Protein AF-A0A7D5E2P2-F1 (afdb_monomer_lite)

Secondary structure (DSSP, 8-state):
---EEEPPHHHHHHSS-TTEEEEEEETTT--EEEEEESTTSGGGGT-S-SEEEE-S--TTS-SEEEESSHHHHHHHHHHHH-

Radius of gyration: 12.11 Å; chains: 1; bounding box: 26×26×29 Å

pLDDT: mean 87.06, std 9.37, range [54.09, 95.75]

Foldseek 3Di:
DQQKDKDDPCCCCVPPNPFWDTKIARPPPRWIWTKGFCPPDPCVVVDPAGIKIAGPQDPVRDGMDGHNDPVVSVVVSVVVRD

Sequence (82 aa):
MSNWKMLSTAVLNGAEYTNAKKGWRREDTGEEVIIYRVEGTGMEELTEKEWAVQHPEDENGEHTHFFNEFGNAEDFAERFVH

Structure (mmCIF, N/CA/C/O backbone):
data_AF-A0A7D5E2P2-F1
#
_entry.id   AF-A0A7D5E2P2-F1
#
loop_
_atom_site.group_PDB
_atom_site.id
_atom_site.type_symbol
_atom_site.label_atom_id
_atom_site.label_alt_id
_atom_site.label_comp_id
_atom_site.label_asym_id
_atom_site.label_entity_id
_atom_site.label_seq_id
_atom_site.pdbx_PDB_ins_code
_atom_site.Cartn_x
_atom_site.Cartn_y
_atom_site.Cartn_z
_atom_site.occupancy
_atom_site.B_iso_or_equiv
_atom_site.auth_seq_id
_atom_site.auth_comp_id
_atom_site.auth_asym_id
_atom_site.auth_atom_id
_atom_site.pdbx_PDB_model_num
ATOM 1 N N . MET A 1 1 ? -0.932 -11.192 -17.751 1.00 54.09 1 MET A N 1
ATOM 2 C CA . MET A 1 1 ? 0.122 -11.466 -16.756 1.00 54.09 1 MET A CA 1
ATOM 3 C C . MET A 1 1 ? 0.385 -10.139 -16.094 1.00 54.09 1 MET A C 1
ATOM 5 O O . MET A 1 1 ? 0.769 -9.216 -16.798 1.00 54.09 1 MET A O 1
ATOM 9 N N . SER A 1 2 ? 0.036 -9.998 -14.824 1.00 65.25 2 SER A N 1
ATOM 10 C CA . SER A 1 2 ? 0.142 -8.721 -14.125 1.00 65.25 2 SER A CA 1
ATOM 11 C C . SER A 1 2 ? 1.630 -8.445 -13.874 1.00 65.25 2 SER A C 1
ATOM 13 O O . SER A 1 2 ? 2.327 -9.289 -13.315 1.00 65.25 2 SER A O 1
ATOM 15 N N . ASN A 1 3 ? 2.142 -7.305 -14.351 1.00 87.75 3 ASN A N 1
ATOM 16 C CA . ASN A 1 3 ? 3.565 -6.922 -14.269 1.00 87.75 3 ASN A CA 1
ATOM 17 C C . ASN A 1 3 ? 3.966 -6.407 -12.872 1.00 87.75 3 ASN A C 1
ATOM 19 O O . ASN A 1 3 ? 4.949 -5.683 -12.720 1.00 87.75 3 ASN A O 1
ATOM 23 N N . TRP A 1 4 ? 3.178 -6.731 -11.851 1.00 92.31 4 TRP A N 1
ATOM 24 C CA . T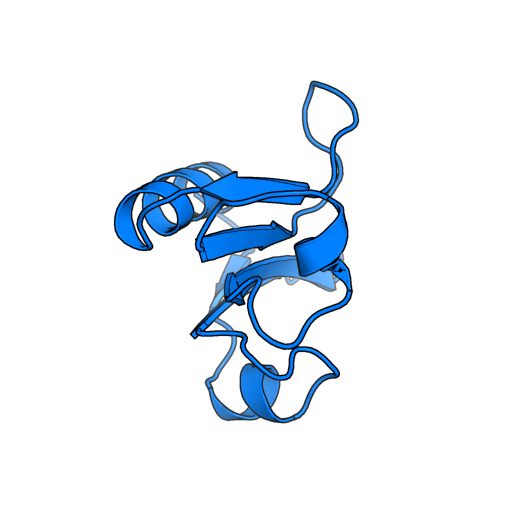RP A 1 4 ? 3.380 -6.288 -10.482 1.00 92.31 4 TRP A CA 1
ATOM 25 C C . TRP A 1 4 ? 4.214 -7.309 -9.718 1.00 92.31 4 TRP A C 1
ATOM 27 O O . TRP A 1 4 ? 3.881 -8.493 -9.657 1.00 92.31 4 TRP A O 1
ATOM 37 N N . LYS A 1 5 ? 5.295 -6.845 -9.093 1.00 92.31 5 LYS A N 1
ATOM 38 C CA . LYS A 1 5 ? 6.128 -7.646 -8.198 1.00 92.31 5 LYS A CA 1
ATOM 39 C C . LYS A 1 5 ? 5.986 -7.170 -6.770 1.00 92.31 5 LYS A C 1
ATOM 41 O O . LYS A 1 5 ? 6.096 -5.983 -6.490 1.00 92.31 5 LYS A O 1
ATOM 46 N N . MET A 1 6 ? 5.791 -8.117 -5.861 1.00 92.12 6 MET A N 1
ATOM 47 C CA . MET A 1 6 ? 5.742 -7.826 -4.434 1.00 92.12 6 MET A CA 1
ATOM 48 C C . MET A 1 6 ? 7.089 -7.269 -3.959 1.00 92.12 6 MET A C 1
ATOM 50 O O . MET A 1 6 ? 8.150 -7.823 -4.261 1.00 92.12 6 MET A O 1
ATOM 54 N N . LEU A 1 7 ? 7.038 -6.168 -3.217 1.00 90.31 7 LEU A N 1
ATOM 55 C CA . LEU A 1 7 ? 8.202 -5.554 -2.598 1.00 90.31 7 LEU A CA 1
ATOM 56 C C . LEU A 1 7 ? 8.622 -6.354 -1.368 1.00 90.31 7 LEU A C 1
ATOM 58 O O . LEU A 1 7 ? 7.796 -6.829 -0.588 1.00 90.31 7 LEU A O 1
ATOM 62 N N . SER A 1 8 ? 9.932 -6.496 -1.179 1.00 88.06 8 SER A N 1
ATOM 63 C CA . SER A 1 8 ? 10.462 -7.145 0.014 1.00 88.06 8 SER A CA 1
ATOM 64 C C . SER A 1 8 ? 10.337 -6.230 1.232 1.00 88.06 8 SER A C 1
ATOM 66 O O . SER A 1 8 ? 10.385 -5.004 1.127 1.00 88.06 8 SER A O 1
ATOM 68 N N . THR A 1 9 ? 10.266 -6.826 2.421 1.00 81.25 9 THR A N 1
ATOM 69 C CA . THR A 1 9 ? 10.211 -6.093 3.694 1.00 81.25 9 THR A CA 1
ATOM 70 C C . THR A 1 9 ? 11.391 -5.132 3.878 1.00 81.25 9 THR A C 1
ATOM 72 O O . THR A 1 9 ? 11.237 -4.084 4.490 1.00 81.25 9 THR A O 1
ATOM 75 N N . ALA A 1 10 ? 12.564 -5.446 3.317 1.00 80.88 10 ALA A N 1
ATOM 76 C CA . ALA A 1 10 ? 13.724 -4.556 3.360 1.00 80.88 10 ALA A CA 1
ATOM 77 C C . ALA A 1 10 ? 13.509 -3.269 2.545 1.00 80.88 10 ALA A C 1
ATOM 79 O O . ALA A 1 10 ? 13.941 -2.204 2.973 1.00 80.88 10 ALA A O 1
ATOM 80 N N . VAL A 1 11 ? 12.820 -3.358 1.400 1.00 82.00 11 VAL A N 1
ATOM 81 C CA . VAL A 1 11 ? 12.452 -2.183 0.596 1.00 82.00 11 VAL A CA 1
ATOM 82 C C . VAL A 1 11 ? 11.377 -1.372 1.312 1.00 82.00 11 VAL A C 1
ATOM 84 O O . VAL A 1 11 ? 11.522 -0.162 1.437 1.00 82.00 11 VAL A O 1
ATOM 87 N N . LEU A 1 12 ? 10.353 -2.040 1.849 1.00 83.06 12 LEU A N 1
ATOM 88 C CA . LEU A 1 12 ? 9.259 -1.382 2.571 1.00 83.06 12 LEU A CA 1
ATOM 89 C C . LEU A 1 12 ? 9.735 -0.656 3.838 1.00 83.06 12 LEU A C 1
ATOM 91 O O . LEU A 1 12 ? 9.253 0.428 4.126 1.00 83.06 12 LEU A O 1
ATOM 95 N N . ASN A 1 13 ? 10.705 -1.220 4.562 1.00 74.94 13 ASN A N 1
ATOM 96 C CA . ASN A 1 13 ? 11.268 -0.601 5.765 1.00 74.94 13 ASN A CA 1
ATOM 97 C C . ASN A 1 13 ? 12.353 0.451 5.472 1.00 74.94 13 ASN A C 1
ATOM 99 O O . ASN A 1 13 ? 12.709 1.211 6.369 1.00 74.94 13 ASN A O 1
ATOM 103 N N . GLY A 1 14 ? 12.962 0.414 4.281 1.00 62.75 14 GLY A N 1
ATOM 104 C CA . GLY A 1 14 ? 14.107 1.255 3.916 1.00 62.75 14 GLY A CA 1
ATOM 105 C C . GLY A 1 14 ? 13.748 2.480 3.076 1.00 62.75 14 GLY A C 1
ATOM 106 O O . GLY A 1 14 ? 14.474 3.470 3.114 1.00 62.75 14 GLY A O 1
ATOM 107 N N . ALA A 1 15 ? 12.655 2.420 2.317 1.00 56.44 15 ALA A N 1
ATOM 108 C CA . ALA A 1 15 ? 12.060 3.590 1.684 1.00 56.44 15 ALA A CA 1
ATOM 109 C C . ALA A 1 15 ? 11.188 4.340 2.705 1.00 56.44 15 ALA A C 1
ATOM 111 O O . ALA A 1 15 ? 10.811 3.769 3.723 1.00 56.44 15 ALA A O 1
ATOM 112 N N . GLU A 1 16 ? 10.883 5.611 2.444 1.00 55.50 16 GLU A N 1
ATOM 113 C CA . GLU A 1 16 ? 10.218 6.594 3.329 1.00 55.50 16 GLU A CA 1
ATOM 114 C C . GLU A 1 16 ? 8.860 6.157 3.933 1.00 55.50 16 GLU A C 1
ATOM 116 O O . GLU A 1 16 ? 8.243 6.890 4.702 1.00 55.50 16 GLU A O 1
ATOM 121 N N . TYR A 1 17 ? 8.415 4.934 3.653 1.00 64.31 17 TYR A N 1
ATOM 122 C CA . TYR A 1 17 ? 7.256 4.255 4.215 1.00 64.31 17 TYR A CA 1
ATOM 123 C C . TYR A 1 17 ? 7.528 3.666 5.603 1.00 64.31 17 TYR A C 1
ATOM 125 O O . TYR A 1 17 ? 7.259 2.491 5.870 1.00 64.31 17 TYR A O 1
ATOM 133 N N . THR A 1 18 ? 8.041 4.481 6.521 1.00 65.69 18 THR A N 1
ATOM 134 C CA . THR A 1 18 ? 7.986 4.167 7.952 1.00 65.69 18 THR A CA 1
ATOM 135 C C . THR A 1 18 ? 6.529 3.796 8.253 1.00 65.69 18 THR A C 1
ATOM 137 O O . THR A 1 18 ? 5.662 4.648 8.122 1.00 65.69 18 THR A O 1
ATOM 140 N N . ASN A 1 19 ? 6.248 2.517 8.543 1.00 82.94 19 ASN A N 1
ATOM 141 C CA . ASN A 1 19 ? 4.914 1.912 8.749 1.00 82.94 19 ASN A CA 1
ATOM 142 C C . ASN A 1 19 ? 4.245 1.179 7.565 1.00 82.94 19 ASN A C 1
ATOM 144 O O . ASN A 1 19 ? 3.109 0.712 7.716 1.00 82.94 19 ASN A O 1
ATOM 148 N N . ALA A 1 20 ? 4.932 0.957 6.440 1.00 89.12 20 ALA A N 1
ATOM 149 C CA . ALA A 1 20 ? 4.470 0.019 5.414 1.00 89.12 20 ALA A CA 1
ATOM 150 C C . ALA A 1 20 ? 4.476 -1.439 5.896 1.00 89.12 20 ALA A C 1
ATOM 152 O O . ALA A 1 20 ? 5.358 -1.889 6.631 1.00 89.12 20 ALA A O 1
ATOM 153 N N . LYS A 1 21 ? 3.479 -2.206 5.449 1.00 90.50 21 LYS A N 1
ATOM 154 C CA . LYS A 1 21 ? 3.342 -3.643 5.733 1.00 90.50 21 LYS A CA 1
ATOM 155 C C . LYS A 1 21 ? 3.432 -4.516 4.499 1.00 90.50 21 L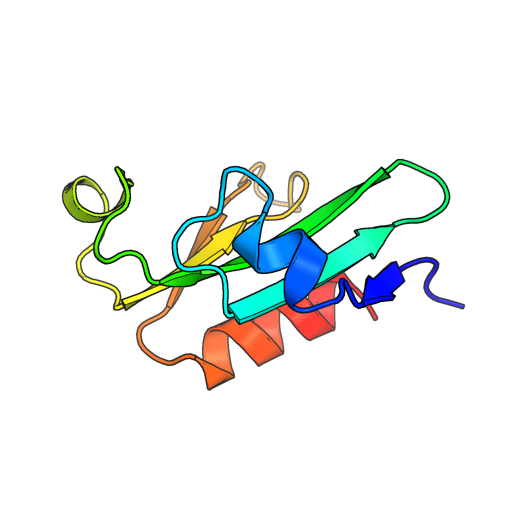YS A C 1
ATOM 157 O O . LYS A 1 21 ? 4.026 -5.589 4.570 1.00 90.50 21 LYS A O 1
ATOM 162 N N . LYS A 1 22 ? 2.850 -4.073 3.389 1.00 92.19 22 LYS A N 1
ATOM 163 C CA . LYS A 1 22 ? 2.817 -4.823 2.133 1.00 92.19 22 LYS A CA 1
ATOM 164 C C . LYS A 1 22 ? 2.881 -3.839 0.980 1.00 92.19 22 LYS A C 1
ATOM 166 O O . LYS A 1 22 ? 2.434 -2.706 1.117 1.00 92.19 22 LYS A O 1
ATOM 171 N N . GLY A 1 23 ? 3.439 -4.258 -0.142 1.00 93.06 23 GLY A N 1
ATOM 172 C CA . GLY A 1 23 ? 3.453 -3.419 -1.321 1.00 93.06 23 GLY A CA 1
ATOM 173 C C . GLY A 1 23 ? 3.902 -4.161 -2.561 1.00 93.06 23 GLY A C 1
ATOM 174 O O . GLY A 1 23 ? 4.479 -5.248 -2.482 1.00 93.06 23 GLY A O 1
ATOM 175 N N . TRP A 1 24 ? 3.642 -3.552 -3.704 1.00 94.06 24 TRP A N 1
ATOM 176 C CA . TRP A 1 24 ? 3.986 -4.058 -5.016 1.00 94.06 24 TRP A CA 1
ATOM 177 C C . TRP A 1 24 ? 4.538 -2.923 -5.851 1.00 94.06 24 TRP A C 1
ATOM 179 O O . TRP A 1 24 ? 4.114 -1.779 -5.718 1.00 94.06 24 TRP A O 1
ATOM 189 N N . ARG A 1 25 ? 5.458 -3.264 -6.742 1.00 92.31 25 ARG A N 1
ATOM 190 C CA . ARG A 1 25 ? 5.975 -2.361 -7.753 1.00 92.31 25 ARG A CA 1
ATOM 191 C C . ARG A 1 25 ? 5.777 -2.970 -9.124 1.00 92.31 25 ARG A C 1
ATOM 193 O O . ARG A 1 25 ? 6.085 -4.142 -9.347 1.00 92.31 25 ARG A O 1
ATOM 200 N N . ARG A 1 26 ? 5.274 -2.162 -10.037 1.00 92.88 26 ARG A N 1
ATOM 201 C CA . ARG A 1 26 ? 5.089 -2.506 -11.432 1.00 92.88 26 ARG A CA 1
ATOM 202 C C . ARG A 1 26 ? 6.417 -2.413 -12.171 1.00 92.88 26 ARG A C 1
ATOM 204 O O . ARG A 1 26 ? 7.106 -1.400 -12.094 1.00 92.88 26 ARG A O 1
ATOM 211 N N . GLU A 1 27 ? 6.798 -3.475 -12.871 1.00 90.44 27 GLU A N 1
ATOM 212 C CA . GLU A 1 27 ? 8.122 -3.570 -13.497 1.00 90.44 27 GLU A CA 1
ATOM 213 C C . GLU A 1 27 ? 8.291 -2.670 -14.725 1.00 90.44 27 GLU A C 1
ATOM 215 O O . GLU A 1 27 ? 9.402 -2.221 -14.994 1.00 90.44 27 GLU A O 1
ATOM 220 N N . ASP A 1 28 ? 7.213 -2.409 -15.470 1.00 89.00 28 ASP A N 1
ATOM 221 C CA . ASP A 1 28 ? 7.258 -1.619 -16.704 1.00 89.00 28 ASP A CA 1
ATOM 222 C C . ASP A 1 28 ? 7.272 -0.106 -16.459 1.00 89.00 28 ASP A C 1
ATOM 224 O O . ASP A 1 28 ? 7.974 0.620 -17.162 1.00 89.00 28 ASP A O 1
ATOM 228 N N . THR A 1 29 ? 6.520 0.370 -15.468 1.00 88.88 29 THR A N 1
ATOM 229 C CA . THR A 1 29 ? 6.342 1.806 -15.194 1.00 88.88 29 THR A CA 1
ATOM 230 C C . THR A 1 29 ? 7.041 2.269 -13.919 1.00 88.88 29 THR A C 1
ATOM 232 O O . THR A 1 29 ? 7.275 3.464 -13.755 1.00 88.88 29 THR A O 1
ATOM 235 N N . GLY A 1 30 ? 7.389 1.348 -13.015 1.00 88.00 30 GLY A N 1
ATOM 236 C CA . GLY A 1 30 ? 7.892 1.673 -11.680 1.00 88.00 30 GLY A CA 1
ATOM 237 C C . GLY A 1 30 ? 6.809 2.130 -10.701 1.00 88.00 30 GLY A C 1
ATOM 238 O O . GLY A 1 30 ? 7.149 2.509 -9.587 1.00 88.00 30 GLY A O 1
ATOM 239 N N . GLU A 1 31 ? 5.535 2.090 -11.099 1.00 90.62 31 GLU A N 1
ATOM 240 C CA . GLU A 1 31 ? 4.390 2.424 -10.250 1.00 90.62 31 GLU A CA 1
ATOM 241 C C . GLU A 1 31 ? 4.324 1.532 -9.008 1.00 90.62 31 GLU A C 1
ATOM 243 O O . GLU A 1 31 ? 4.695 0.360 -9.063 1.00 90.62 31 GLU A O 1
ATOM 248 N N . GLU A 1 32 ? 3.829 2.065 -7.892 1.00 91.50 32 GLU A N 1
ATOM 249 C CA . GLU A 1 32 ? 3.816 1.362 -6.609 1.00 91.50 32 GLU A CA 1
ATOM 250 C C . GLU A 1 32 ? 2.435 1.372 -5.969 1.00 91.50 32 GLU A C 1
ATOM 252 O O . GLU A 1 32 ? 1.752 2.393 -5.960 1.00 91.50 32 GLU A O 1
ATOM 257 N N . VAL A 1 33 ? 2.057 0.231 -5.395 1.00 93.12 33 VAL A N 1
ATOM 258 C CA . VAL A 1 33 ? 0.900 0.096 -4.510 1.00 93.12 33 VAL A CA 1
ATOM 259 C C . VAL A 1 33 ? 1.420 -0.304 -3.144 1.00 93.12 33 VAL A C 1
ATOM 261 O O . VAL A 1 33 ? 2.049 -1.353 -3.025 1.00 93.12 33 VAL A O 1
ATOM 264 N N . ILE A 1 34 ? 1.183 0.505 -2.116 1.00 93.12 34 ILE A N 1
ATOM 265 C CA . ILE A 1 34 ? 1.744 0.319 -0.774 1.00 93.12 34 ILE A CA 1
ATOM 266 C C . ILE A 1 34 ? 0.626 0.369 0.264 1.00 93.12 34 ILE A C 1
ATOM 268 O O . ILE A 1 34 ? -0.144 1.323 0.309 1.00 93.12 34 ILE A O 1
ATOM 272 N N . ILE A 1 35 ? 0.583 -0.633 1.139 1.00 94.38 35 ILE A N 1
ATOM 273 C CA . ILE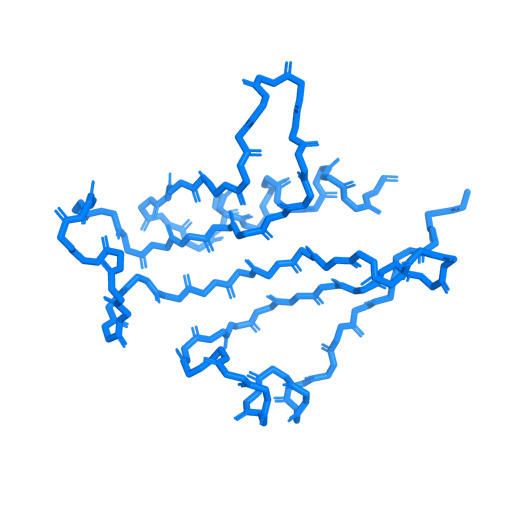 A 1 35 ? -0.278 -0.680 2.321 1.00 94.38 35 ILE A CA 1
ATOM 274 C C . ILE A 1 35 ? 0.549 -0.289 3.539 1.00 94.38 35 ILE A C 1
ATOM 276 O O . ILE A 1 35 ? 1.553 -0.943 3.847 1.00 94.38 35 ILE A O 1
ATOM 280 N N . TYR A 1 36 ? 0.112 0.732 4.265 1.00 92.12 36 TYR A N 1
ATOM 281 C CA . TYR A 1 36 ? 0.797 1.241 5.450 1.00 92.12 36 TYR A CA 1
ATOM 282 C C . TYR A 1 36 ? -0.184 1.595 6.567 1.00 92.12 36 TYR A C 1
ATOM 284 O O . TYR A 1 36 ? -1.379 1.784 6.328 1.00 92.12 36 TYR A O 1
ATOM 292 N N . ARG A 1 37 ? 0.311 1.633 7.811 1.00 92.06 37 ARG A N 1
ATOM 293 C CA . ARG A 1 37 ? -0.475 2.186 8.920 1.00 92.06 37 ARG A CA 1
ATOM 294 C C . ARG A 1 37 ? -0.507 3.699 8.818 1.00 92.06 37 ARG A C 1
ATOM 296 O O . ARG A 1 37 ? 0.532 4.313 8.601 1.00 92.06 37 ARG A O 1
ATOM 303 N N . VAL A 1 38 ? -1.688 4.263 9.034 1.00 91.06 38 VAL A N 1
ATOM 304 C CA . VAL A 1 38 ? -1.896 5.711 9.105 1.00 91.06 38 VAL A CA 1
ATOM 305 C C . VAL A 1 38 ? -1.158 6.297 10.306 1.00 91.06 38 VAL A C 1
ATOM 307 O O . VAL A 1 38 ? -0.514 7.331 10.162 1.00 91.06 38 VAL A O 1
ATOM 310 N N . GLU A 1 39 ? -1.184 5.606 11.449 1.00 88.62 39 GLU A N 1
ATOM 311 C CA . GLU A 1 39 ? -0.460 6.001 12.664 1.00 88.62 39 GLU A CA 1
ATOM 312 C C . GLU A 1 39 ? 1.026 6.259 12.375 1.00 88.62 39 GLU A C 1
ATOM 314 O O . GLU A 1 39 ? 1.692 5.436 11.742 1.00 88.62 39 GLU A O 1
ATOM 319 N N . GLY A 1 40 ? 1.558 7.388 12.847 1.00 81.56 40 GLY A N 1
ATOM 320 C CA . GLY A 1 40 ? 2.944 7.795 12.622 1.00 81.56 40 GLY A CA 1
ATOM 321 C C . GLY A 1 40 ? 3.216 8.372 11.231 1.00 81.56 40 GLY A C 1
ATOM 322 O O . GLY A 1 40 ? 4.381 8.495 10.849 1.00 81.56 40 GLY A O 1
ATOM 323 N N . THR A 1 41 ? 2.172 8.720 10.475 1.00 84.19 41 THR A N 1
ATOM 324 C CA . THR A 1 41 ? 2.266 9.398 9.174 1.00 84.19 41 THR A CA 1
ATOM 325 C C . THR A 1 41 ? 1.455 10.695 9.185 1.00 84.19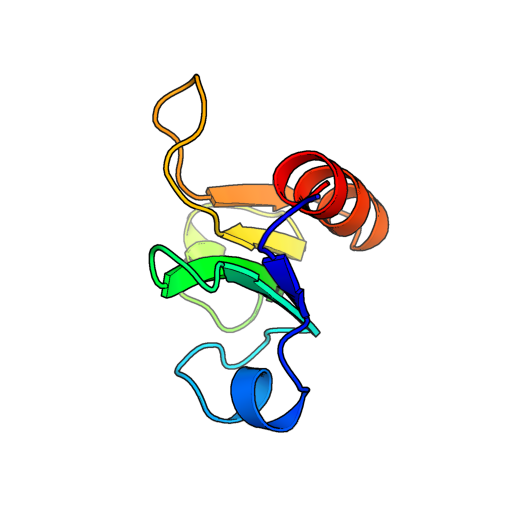 41 THR A C 1
ATOM 327 O O . THR A 1 41 ? 0.581 10.890 10.022 1.00 84.19 41 THR A O 1
ATOM 330 N N . GLY A 1 42 ? 1.675 11.584 8.211 1.00 82.81 42 GLY A N 1
ATOM 331 C CA . GLY A 1 42 ? 0.873 12.813 8.079 1.00 82.81 42 GLY A CA 1
ATOM 332 C C . GLY A 1 42 ? -0.614 12.582 7.759 1.00 82.81 42 GLY A C 1
ATOM 333 O O . GLY A 1 42 ? -1.385 13.533 7.727 1.00 82.81 42 GLY A O 1
ATOM 334 N N . MET A 1 43 ? -1.032 11.335 7.515 1.00 86.06 43 MET A N 1
ATOM 335 C CA . MET A 1 43 ? -2.424 10.995 7.209 1.00 86.06 43 MET A CA 1
ATOM 336 C C . MET A 1 43 ? -3.320 10.932 8.454 1.00 86.06 43 MET A C 1
ATOM 338 O O . MET A 1 43 ? -4.541 10.933 8.309 1.00 86.06 43 MET A O 1
ATOM 342 N N . GLU A 1 44 ? -2.745 10.919 9.662 1.00 86.88 44 GLU A N 1
ATOM 343 C CA . GLU A 1 44 ? -3.500 10.921 10.929 1.00 86.88 44 GLU A CA 1
ATOM 344 C C . GLU A 1 44 ? -4.415 12.146 11.068 1.00 86.88 44 GLU A C 1
ATOM 346 O O . GLU A 1 44 ? -5.452 12.083 11.721 1.00 86.88 44 GLU A O 1
ATOM 351 N N . GLU A 1 45 ? -4.066 13.262 10.424 1.00 87.25 45 GLU A N 1
ATOM 352 C CA . GLU A 1 45 ? -4.878 14.485 10.429 1.00 87.25 45 GLU A CA 1
ATOM 353 C C . GLU A 1 45 ? -6.050 14.432 9.432 1.00 87.25 45 GLU A C 1
ATOM 355 O O . GLU A 1 45 ? -6.958 15.262 9.495 1.00 87.25 45 GLU A O 1
ATOM 360 N N . LEU A 1 46 ? -6.036 13.473 8.500 1.00 87.25 46 LEU A N 1
ATOM 361 C CA . LEU A 1 46 ? -7.001 13.365 7.402 1.00 87.25 46 LEU A CA 1
ATOM 362 C C . LEU A 1 46 ? -8.024 12.248 7.612 1.00 87.25 46 LEU A C 1
ATOM 364 O O . LEU A 1 46 ? -9.089 12.261 6.990 1.00 87.25 46 LEU A O 1
ATOM 368 N N . THR A 1 47 ? -7.718 11.264 8.458 1.00 89.88 47 THR A N 1
ATOM 369 C CA . THR A 1 47 ? -8.595 10.118 8.679 1.00 89.88 47 THR A CA 1
ATOM 370 C C . THR A 1 47 ? -8.448 9.527 10.077 1.00 89.88 47 THR A C 1
ATOM 372 O O . THR A 1 47 ? -7.366 9.512 10.649 1.00 89.88 47 THR A O 1
ATOM 375 N N . GLU A 1 48 ? -9.538 8.960 10.595 1.00 91.62 48 GLU A N 1
ATOM 376 C CA . GLU A 1 48 ? -9.546 8.154 11.827 1.00 91.62 48 GLU A CA 1
ATOM 377 C C . GLU A 1 48 ? -9.307 6.658 11.549 1.00 91.62 48 GLU A C 1
ATOM 379 O O . GLU A 1 48 ? -9.381 5.824 12.450 1.00 91.62 48 GLU A O 1
ATOM 384 N N . LYS A 1 49 ? -9.083 6.292 10.283 1.00 93.88 49 LYS A N 1
ATOM 385 C CA . LYS A 1 49 ? -8.882 4.904 9.867 1.00 93.88 49 LYS A CA 1
ATOM 386 C C . LYS A 1 49 ? -7.443 4.453 10.131 1.00 93.88 49 LYS A C 1
ATOM 388 O O . LYS A 1 49 ? -6.507 5.234 10.019 1.00 93.88 49 LYS A O 1
ATOM 393 N N . GLU A 1 50 ? -7.260 3.170 10.434 1.00 93.69 50 GLU A N 1
ATOM 394 C CA . GLU A 1 50 ? -5.954 2.629 10.847 1.00 93.69 50 GLU A CA 1
ATOM 395 C C . GLU A 1 50 ? -4.984 2.371 9.683 1.00 93.69 50 GLU A C 1
ATOM 397 O O . GLU A 1 50 ? -3.763 2.412 9.861 1.00 93.69 50 GLU A O 1
ATOM 402 N N . TRP A 1 51 ? -5.510 2.077 8.494 1.00 94.50 51 TRP A N 1
ATOM 403 C CA . TRP A 1 51 ? -4.741 1.631 7.335 1.00 94.50 51 TRP A CA 1
ATOM 404 C C . TRP A 1 51 ? -4.984 2.521 6.127 1.00 94.50 51 TRP A C 1
ATOM 406 O O . TRP A 1 51 ? -6.087 3.022 5.912 1.00 94.50 51 TRP A O 1
ATOM 416 N N . ALA A 1 52 ? -3.956 2.666 5.303 1.00 92.81 52 ALA A N 1
ATOM 417 C CA . ALA A 1 52 ? -4.025 3.364 4.034 1.00 92.81 52 ALA A CA 1
ATOM 418 C C . ALA A 1 52 ? -3.391 2.519 2.931 1.00 92.81 52 ALA A C 1
ATOM 420 O O . ALA A 1 52 ? -2.409 1.807 3.157 1.00 92.81 52 ALA A O 1
ATOM 421 N N . VAL A 1 53 ? -3.961 2.617 1.735 1.00 93.62 53 VAL A N 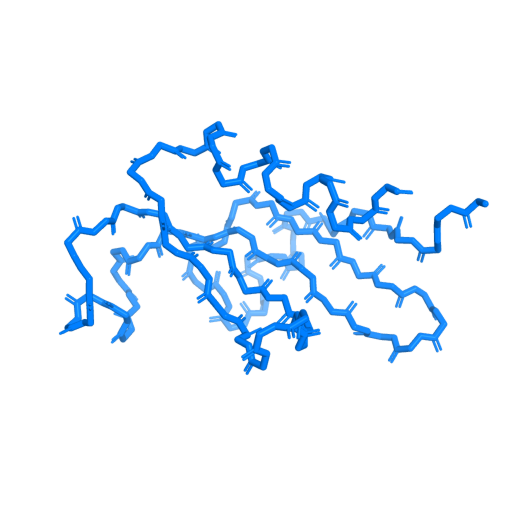1
ATOM 422 C CA . VAL A 1 53 ? -3.395 2.075 0.503 1.00 93.62 53 VAL A CA 1
ATOM 423 C C . VAL A 1 53 ? -3.066 3.247 -0.394 1.00 93.62 53 VAL A C 1
ATOM 425 O O . VAL A 1 53 ? -3.971 3.942 -0.842 1.00 93.62 53 VAL A O 1
ATOM 428 N N . GLN A 1 54 ? -1.783 3.462 -0.652 1.00 91.88 54 GLN A N 1
ATOM 429 C CA . GLN A 1 54 ? -1.326 4.365 -1.699 1.00 91.88 54 GLN A CA 1
ATOM 430 C C . GLN A 1 54 ? -1.192 3.578 -2.998 1.00 91.88 54 GLN A C 1
ATOM 432 O O . GLN A 1 54 ? -0.657 2.472 -2.985 1.00 91.88 54 GLN A O 1
ATOM 437 N N . HIS A 1 55 ? -1.668 4.134 -4.104 1.00 91.00 55 HIS A N 1
ATOM 438 C CA . HIS A 1 55 ? -1.598 3.526 -5.431 1.00 91.00 55 HIS A CA 1
ATOM 439 C C . HIS A 1 55 ? -1.506 4.622 -6.511 1.00 91.00 55 HIS A C 1
ATOM 441 O O . HIS A 1 55 ? -1.703 5.807 -6.215 1.00 91.00 55 HIS A O 1
ATOM 447 N N . PRO A 1 56 ? -1.186 4.266 -7.769 1.00 89.25 56 PRO A N 1
ATOM 448 C CA . PRO A 1 56 ? -1.345 5.173 -8.906 1.00 89.25 56 PRO A CA 1
ATOM 449 C C . PRO A 1 56 ? -2.793 5.650 -9.032 1.00 89.25 56 PRO A C 1
ATOM 451 O O . PRO A 1 56 ? -3.684 4.998 -8.505 1.00 89.25 56 PRO A O 1
ATOM 454 N N . GLU A 1 57 ? -3.026 6.757 -9.734 1.00 84.69 57 GLU A N 1
ATOM 455 C CA . GLU A 1 57 ? -4.366 7.341 -9.916 1.00 84.69 57 GLU A CA 1
ATOM 456 C C . GLU A 1 57 ? -5.415 6.269 -10.280 1.00 84.69 57 GLU A C 1
ATOM 458 O O . GLU A 1 57 ? -5.221 5.507 -11.232 1.00 84.69 57 GLU A O 1
ATOM 463 N N . ASP A 1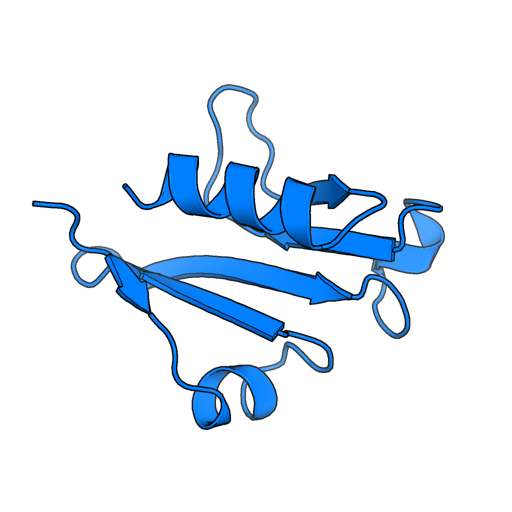 58 ? -6.491 6.171 -9.492 1.00 81.38 58 ASP A N 1
ATOM 464 C CA . ASP A 1 58 ? -7.627 5.303 -9.814 1.00 81.38 58 ASP A CA 1
ATOM 465 C C . ASP A 1 58 ? -8.642 5.987 -10.746 1.00 81.38 58 ASP A C 1
ATOM 467 O O . ASP A 1 58 ? -8.474 7.128 -11.173 1.00 81.38 58 ASP A O 1
ATOM 471 N N . GLU A 1 59 ? -9.739 5.291 -11.059 1.00 78.62 59 GLU A N 1
ATOM 472 C CA . GLU A 1 59 ? -10.811 5.808 -11.922 1.00 78.62 59 GLU A CA 1
ATOM 473 C C . GLU A 1 59 ? -11.478 7.095 -11.389 1.00 78.62 59 GLU A C 1
ATOM 475 O O . GLU A 1 59 ? -12.150 7.791 -12.153 1.00 78.62 59 GLU A O 1
ATOM 480 N N . ASN A 1 60 ? -11.296 7.423 -10.104 1.00 80.00 60 ASN A N 1
ATOM 481 C CA . ASN A 1 60 ? -11.821 8.624 -9.458 1.00 80.00 60 ASN A CA 1
ATOM 482 C C . ASN A 1 60 ? -10.780 9.750 -9.340 1.00 80.00 60 ASN A C 1
ATOM 484 O O . ASN A 1 60 ? -11.116 10.830 -8.851 1.00 80.00 60 ASN A O 1
ATOM 488 N N . GLY A 1 61 ? -9.540 9.534 -9.787 1.00 82.69 61 GLY A N 1
ATOM 489 C CA . GLY A 1 61 ? -8.455 10.498 -9.608 1.00 82.69 61 GLY A CA 1
ATOM 490 C C . GLY A 1 61 ? -7.792 10.431 -8.227 1.00 82.69 61 GLY A C 1
ATOM 491 O O . GLY A 1 61 ? -7.058 11.347 -7.854 1.00 82.69 61 GLY A O 1
ATOM 492 N N . GLU A 1 62 ? -8.079 9.401 -7.427 1.00 87.31 62 GLU A N 1
ATOM 493 C CA . GLU A 1 62 ? -7.561 9.272 -6.068 1.00 87.31 62 GLU A CA 1
ATOM 494 C C . GLU A 1 62 ? -6.267 8.448 -6.048 1.00 87.31 62 GLU A C 1
ATOM 496 O O . GLU A 1 62 ? -6.104 7.467 -6.772 1.00 87.31 62 GLU A O 1
ATOM 501 N N . HIS A 1 63 ? -5.331 8.851 -5.186 1.00 89.75 63 HIS A N 1
ATOM 502 C CA . HIS A 1 63 ? -4.043 8.172 -4.991 1.00 89.75 63 HIS A CA 1
ATOM 503 C C . HIS A 1 63 ? -3.951 7.418 -3.664 1.00 89.75 63 HIS A C 1
ATOM 505 O O . HIS A 1 63 ? -2.947 6.757 -3.384 1.00 89.75 63 HIS A O 1
ATOM 511 N N . THR A 1 64 ? -4.919 7.603 -2.766 1.00 91.06 64 THR A N 1
ATOM 512 C CA . THR A 1 64 ? -4.880 7.023 -1.424 1.00 91.06 64 THR A CA 1
ATOM 513 C C . THR A 1 64 ? -6.280 6.712 -0.936 1.00 91.06 64 THR A C 1
ATOM 515 O O . THR A 1 64 ? -7.127 7.598 -0.879 1.00 91.06 64 THR A O 1
ATOM 518 N N . HIS A 1 65 ? -6.491 5.467 -0.518 1.00 93.38 65 HIS A N 1
ATOM 519 C CA . HIS A 1 65 ? -7.729 5.019 0.116 1.00 93.38 65 HIS A CA 1
ATOM 520 C C . HIS A 1 65 ? -7.462 4.567 1.541 1.00 93.38 65 HIS A C 1
ATOM 522 O O . HIS A 1 65 ? -6.435 3.959 1.836 1.00 93.38 65 HIS A O 1
ATOM 528 N N . PHE A 1 66 ? -8.412 4.840 2.428 1.00 94.12 66 PHE A N 1
ATOM 529 C CA . PHE A 1 66 ? -8.276 4.566 3.853 1.00 94.12 66 PHE A CA 1
ATOM 530 C C . PHE A 1 66 ? -9.203 3.428 4.295 1.00 94.12 66 PHE A C 1
ATOM 532 O O . PHE A 1 66 ? -10.371 3.374 3.890 1.00 94.12 66 PHE A O 1
ATOM 539 N N . PHE A 1 67 ? -8.744 2.583 5.217 1.00 95.25 67 PHE A N 1
ATOM 540 C CA . PHE A 1 67 ? -9.432 1.376 5.682 1.00 95.25 67 PHE A CA 1
ATOM 541 C C . PHE A 1 67 ? -9.266 1.172 7.193 1.00 95.25 67 PHE A C 1
ATOM 543 O O . PHE A 1 67 ? -8.212 1.448 7.755 1.00 95.25 67 PHE A O 1
ATOM 550 N N . ASN A 1 68 ? -10.301 0.653 7.858 1.00 93.75 68 ASN A N 1
ATOM 551 C CA . ASN A 1 68 ? -10.217 0.323 9.288 1.00 93.75 68 ASN A CA 1
ATOM 552 C C . ASN A 1 68 ? -9.408 -0.955 9.536 1.00 93.75 68 ASN A C 1
ATOM 554 O O . ASN A 1 68 ? -8.706 -1.063 10.527 1.00 93.75 68 ASN A O 1
ATOM 558 N N . GLU A 1 69 ? -9.475 -1.920 8.621 1.00 95.44 69 GLU A N 1
ATOM 559 C CA . GLU A 1 69 ? -8.856 -3.233 8.798 1.00 95.44 69 GLU A CA 1
ATOM 560 C C . GLU A 1 69 ? -7.838 -3.501 7.695 1.00 95.44 69 GLU A C 1
ATOM 562 O O . GLU A 1 69 ? -8.084 -3.195 6.525 1.00 95.44 69 GLU A O 1
ATOM 567 N N . PHE A 1 70 ? -6.724 -4.140 8.063 1.00 93.88 70 PHE A N 1
ATOM 568 C CA . PHE A 1 70 ? -5.668 -4.511 7.121 1.00 93.88 70 PHE A CA 1
ATOM 569 C C . PHE A 1 70 ? -6.187 -5.406 5.988 1.00 93.88 70 PHE A C 1
ATOM 571 O O . PHE A 1 70 ? -5.796 -5.211 4.846 1.00 93.88 70 PHE A O 1
ATOM 578 N N . GLY A 1 71 ? -7.095 -6.344 6.285 1.00 95.31 71 GLY A N 1
ATOM 579 C CA . GLY A 1 71 ? -7.668 -7.240 5.274 1.00 95.31 71 GLY A CA 1
ATOM 580 C C . GLY A 1 71 ? -8.409 -6.489 4.165 1.00 95.31 71 GLY A C 1
ATOM 581 O O . GLY A 1 71 ? -8.186 -6.762 2.996 1.00 95.31 71 GLY A O 1
ATOM 582 N N . ASN A 1 72 ? -9.189 -5.459 4.512 1.00 95.75 72 ASN A N 1
ATOM 583 C CA . ASN A 1 72 ? -9.899 -4.646 3.516 1.00 95.75 72 ASN A CA 1
ATOM 584 C C . ASN A 1 72 ? -8.929 -3.828 2.644 1.00 95.75 72 ASN A C 1
ATOM 586 O O . ASN A 1 72 ? -9.160 -3.658 1.447 1.00 95.75 72 ASN A O 1
ATOM 590 N N . ALA A 1 73 ? -7.843 -3.326 3.241 1.00 94.25 73 ALA A N 1
ATOM 591 C CA . ALA A 1 73 ? -6.772 -2.654 2.508 1.00 94.25 73 ALA A CA 1
ATOM 592 C C . ALA A 1 73 ? -6.039 -3.624 1.565 1.00 94.25 73 ALA A C 1
ATOM 594 O O . ALA A 1 73 ? -5.709 -3.266 0.435 1.00 94.25 73 ALA A O 1
ATOM 595 N N . GLU A 1 74 ? -5.807 -4.859 2.016 1.00 94.88 74 GLU A N 1
ATOM 596 C CA . GLU A 1 74 ? -5.192 -5.920 1.221 1.00 94.88 74 GLU A CA 1
ATOM 597 C C . GLU A 1 74 ? -6.076 -6.324 0.042 1.00 94.88 74 GLU A C 1
ATOM 599 O O . GLU A 1 74 ? -5.595 -6.296 -1.085 1.00 94.88 74 GLU A O 1
ATOM 604 N N . ASP A 1 75 ? -7.368 -6.573 0.265 1.00 94.94 75 ASP A N 1
ATOM 605 C CA . ASP A 1 75 ? -8.326 -6.896 -0.797 1.00 94.94 75 ASP A CA 1
ATOM 606 C C . ASP A 1 75 ? -8.392 -5.792 -1.865 1.00 94.94 75 ASP A C 1
ATOM 608 O O . ASP A 1 75 ? -8.443 -6.073 -3.065 1.00 94.94 75 ASP A O 1
ATOM 612 N N . PHE A 1 76 ? -8.377 -4.519 -1.451 1.00 93.38 76 PHE A N 1
ATOM 613 C CA . PHE A 1 76 ? -8.352 -3.393 -2.385 1.00 93.38 76 PHE A CA 1
ATOM 614 C C . PHE A 1 76 ? -7.052 -3.357 -3.198 1.00 93.38 76 PHE A C 1
ATOM 616 O O . PHE A 1 76 ? -7.093 -3.269 -4.426 1.00 93.38 76 PHE A O 1
ATOM 623 N N . ALA A 1 77 ? -5.901 -3.461 -2.530 1.00 92.75 77 ALA A N 1
ATOM 624 C CA . ALA A 1 77 ? -4.603 -3.439 -3.192 1.00 92.75 77 ALA A CA 1
ATOM 625 C C . ALA A 1 77 ? -4.428 -4.629 -4.149 1.00 92.75 77 ALA A C 1
ATOM 627 O O . ALA A 1 77 ? -3.934 -4.457 -5.262 1.00 92.75 77 ALA A O 1
ATOM 628 N N . GLU A 1 78 ? -4.875 -5.824 -3.755 1.00 91.69 78 GLU A N 1
ATOM 629 C CA . GLU A 1 78 ? -4.797 -7.028 -4.581 1.00 91.69 78 GLU A CA 1
ATOM 630 C C . GLU A 1 78 ? -5.649 -6.906 -5.843 1.00 91.69 78 GLU A C 1
ATOM 632 O O . GLU A 1 78 ? -5.180 -7.259 -6.921 1.00 91.69 78 GLU A O 1
ATOM 637 N N . ARG A 1 79 ? -6.841 -6.306 -5.756 1.00 89.94 79 ARG A N 1
ATOM 638 C CA . ARG A 1 79 ? -7.662 -5.996 -6.939 1.00 89.94 79 ARG A CA 1
ATOM 639 C C . ARG A 1 79 ? -7.010 -5.001 -7.898 1.00 89.94 79 ARG A C 1
ATOM 641 O O . ARG A 1 79 ? -7.354 -5.008 -9.074 1.00 89.94 79 ARG A O 1
ATOM 648 N N . PHE A 1 80 ? -6.117 -4.142 -7.411 1.00 86.44 80 PHE A N 1
ATOM 649 C CA . PHE A 1 80 ? -5.403 -3.177 -8.246 1.00 86.44 80 PHE A CA 1
ATOM 650 C C . PHE A 1 80 ? -4.226 -3.822 -8.995 1.00 86.44 80 PHE A C 1
ATOM 652 O O . PHE A 1 80 ? -3.919 -3.457 -10.129 1.00 86.44 80 PHE A O 1
ATOM 659 N N . VAL A 1 81 ? -3.546 -4.779 -8.358 1.00 89.25 81 VAL A N 1
ATOM 660 C CA . VAL A 1 81 ? -2.312 -5.382 -8.891 1.00 89.25 81 VAL A CA 1
ATOM 661 C C . VAL A 1 81 ? -2.533 -6.701 -9.643 1.00 89.25 81 VAL A C 1
ATOM 663 O O . VAL A 1 81 ? -1.601 -7.165 -10.306 1.00 89.25 81 VAL A O 1
ATOM 666 N N . HIS A 1 82 ? -3.724 -7.306 -9.555 1.00 81.56 82 HIS A N 1
ATOM 667 C CA . HIS A 1 82 ? -4.102 -8.544 -10.251 1.00 81.56 82 HIS A CA 1
ATOM 668 C C . HIS A 1 82 ? -4.881 -8.286 -11.539 1.00 81.56 82 HIS A C 1
ATOM 670 O O . HIS A 1 82 ? -4.409 -8.808 -12.579 1.00 81.56 82 HIS A O 1
#